Protein AF-A0A7V6CBN4-F1 (afdb_monomer)

Solvent-accessible surface area (backbone atoms only — not comparable to full-atom values): 9852 Å² total; per-residue (Å²): 137,80,82,50,70,65,59,58,53,60,49,51,62,55,74,46,97,46,30,65,61,52,49,54,49,50,53,44,31,74,78,37,56,85,80,38,61,70,81,52,44,64,52,51,66,70,54,70,82,70,86,69,94,71,79,56,67,60,61,54,49,50,24,52,75,72,62,51,39,82,76,70,52,79,76,69,72,68,74,74,80,40,71,67,54,51,51,46,53,32,50,56,49,47,55,53,47,43,74,76,49,39,77,65,68,53,94,79,58,95,82,66,82,72,88,64,75,77,60,64,83,79,38,55,61,72,61,72,44,54,80,81,51,70,84,55,90,74,86,69,87,50,76,82,75,67,66,84,78,80,77,134

Nearest PDB structures (foldseek):
  6kma-assembly2_D  TM=9.395E-01  e=1.453E-02  Vibrio vulnificus CMCP6
  6kma-assembly1_B  TM=9.426E-01  e=1.726E-02  Vibrio vulnificus CMCP6
  6kma-assembly1_A  TM=9.368E-01  e=1.829E-02  Vibrio vulnificus CMCP6
  6kma-assembly2_C  TM=9.384E-01  e=3.068E-02  Vibrio vulnificus CMCP6
  6km9-assembly1_A  TM=9.365E-01  e=3.249E-02  Vibrio vulnificus CMCP6

Secondary structure (DSSP, 8-state):
-PPPHHHHHHHHTTSSTTHHHHHHHHHHHHH-GGGS-HHHHHHHHHHTT----PPPHHHHHHHHHTTTHHHHS---------HHHHHHHHHHHHHHHHHHHGGGT----TT--S--PPPGGGSGGGGT--GGGTTS----TTTTS-------

Sequence (152 aa):
MSQSLKQRYAWSALFGSNAGYIEDMYASFMENPDSVPENWRAFFDQLGTEHTPAIPQRAMQQALVDGTARKALPRASAPVLTAANEKQAAVARLIQVYRLRGHQIADLDPLGLTERRMPAVLKPDYLGLTEADMDTRFYTGGLAGCDDQRLP

Mean predicted aligned error: 18.0 Å

pLDDT: mean 72.69, std 17.7, range [25.17, 94.25]

Structure (mmCIF, N/CA/C/O backbone):
data_AF-A0A7V6CBN4-F1
#
_entry.id   AF-A0A7V6CBN4-F1
#
loop_
_atom_site.group_PDB
_atom_site.id
_atom_site.type_symbol
_atom_site.label_atom_id
_atom_site.label_alt_id
_atom_site.label_comp_id
_atom_site.label_asym_id
_atom_site.label_entity_id
_atom_site.label_seq_id
_atom_site.pdbx_PDB_ins_code
_atom_site.Cartn_x
_atom_site.Cartn_y
_atom_site.Cartn_z
_atom_site.occupancy
_atom_site.B_iso_or_equiv
_atom_site.auth_seq_id
_atom_site.auth_comp_id
_atom_site.auth_asym_id
_atom_site.auth_atom_id
_atom_site.pdbx_PDB_model_num
ATOM 1 N N . MET A 1 1 ? -13.118 -15.391 29.311 1.00 34.31 1 MET A N 1
ATOM 2 C CA . MET A 1 1 ? -13.430 -14.328 30.293 1.00 34.31 1 MET A CA 1
ATOM 3 C C . MET A 1 1 ? -13.232 -12.973 29.616 1.00 34.31 1 MET A C 1
ATOM 5 O O . MET A 1 1 ? -12.103 -12.513 29.521 1.00 34.31 1 MET A O 1
ATOM 9 N N . SER A 1 2 ? -14.281 -12.380 29.031 1.00 41.28 2 SER A N 1
ATOM 10 C CA . SER A 1 2 ? -14.171 -11.077 28.356 1.00 41.28 2 SER A CA 1
ATOM 11 C C . SER A 1 2 ? -14.184 -9.955 29.393 1.00 41.28 2 SER A C 1
ATOM 13 O O . SER A 1 2 ? -15.179 -9.797 30.099 1.00 41.28 2 SER A O 1
ATOM 15 N N . GLN A 1 3 ? -13.116 -9.165 29.482 1.00 42.00 3 GLN A N 1
ATOM 16 C CA . GLN A 1 3 ? -13.163 -7.897 30.213 1.00 42.00 3 GLN A CA 1
ATOM 17 C C . GLN A 1 3 ? -14.302 -7.042 29.640 1.00 42.00 3 GLN A C 1
ATOM 19 O O . GLN A 1 3 ? -14.397 -6.856 28.423 1.00 42.00 3 GLN A O 1
ATOM 24 N N . SER A 1 4 ? -15.216 -6.607 30.507 1.00 58.88 4 SER A N 1
ATOM 25 C CA . SER A 1 4 ? -16.447 -5.929 30.097 1.00 58.88 4 SER A CA 1
ATOM 26 C C . SER A 1 4 ? -16.125 -4.612 29.383 1.00 58.88 4 SER A C 1
ATOM 28 O O . SER A 1 4 ? -15.171 -3.923 29.736 1.00 58.88 4 SER A O 1
ATOM 30 N N . LEU A 1 5 ? -16.936 -4.221 28.395 1.00 39.50 5 LEU A N 1
ATOM 31 C CA . LEU A 1 5 ? -16.802 -2.931 27.701 1.00 39.50 5 LEU A CA 1
ATOM 32 C C . LEU A 1 5 ? -16.683 -1.749 28.683 1.00 39.50 5 LEU A C 1
ATOM 34 O O . LEU A 1 5 ? -15.918 -0.827 28.427 1.00 39.50 5 LEU A O 1
ATOM 38 N N . LYS A 1 6 ? -17.337 -1.822 29.852 1.00 37.41 6 LYS A N 1
ATOM 39 C CA . LYS A 1 6 ? -17.189 -0.846 30.946 1.00 37.41 6 LYS A CA 1
ATOM 40 C C . LYS A 1 6 ? -15.754 -0.714 31.470 1.00 37.41 6 LYS A C 1
ATOM 42 O O . LYS A 1 6 ? -15.328 0.405 31.722 1.00 37.41 6 LYS A O 1
ATOM 47 N N . GLN A 1 7 ? -15.005 -1.810 31.601 1.00 42.06 7 GLN A N 1
ATOM 48 C CA . GLN A 1 7 ? -13.596 -1.771 32.021 1.00 42.06 7 GLN A CA 1
ATOM 49 C C . GLN A 1 7 ? -12.712 -1.116 30.954 1.00 42.06 7 GLN A C 1
ATOM 51 O O . GLN A 1 7 ? -11.851 -0.306 31.282 1.00 42.06 7 GLN A O 1
ATOM 56 N N . ARG A 1 8 ? -12.987 -1.378 29.669 1.00 40.03 8 ARG A N 1
ATOM 57 C CA . ARG A 1 8 ? -12.285 -0.718 28.555 1.00 40.03 8 ARG A CA 1
ATOM 58 C C . ARG A 1 8 ? -12.584 0.787 28.490 1.00 40.03 8 ARG A C 1
ATOM 60 O O . ARG A 1 8 ? -11.673 1.578 28.268 1.00 40.03 8 ARG A O 1
ATOM 67 N N . TYR A 1 9 ? -13.832 1.196 28.740 1.00 45.56 9 TYR A N 1
ATOM 68 C CA . TYR A 1 9 ? -14.219 2.613 28.806 1.00 45.56 9 TYR A CA 1
ATOM 69 C C . TYR A 1 9 ? -13.677 3.335 30.047 1.00 45.56 9 TYR A C 1
ATOM 71 O O . TYR A 1 9 ? -13.310 4.503 29.949 1.00 45.56 9 TYR A O 1
ATOM 79 N N . ALA A 1 10 ? -13.572 2.653 31.192 1.00 52.47 10 ALA A N 1
ATOM 80 C CA . ALA A 1 10 ? -12.974 3.220 32.401 1.00 52.47 10 ALA A CA 1
ATOM 81 C C . ALA A 1 10 ? -11.491 3.570 32.195 1.00 52.47 10 ALA A C 1
ATOM 83 O O . ALA A 1 10 ? -11.036 4.618 32.642 1.00 52.47 10 ALA A O 1
ATOM 84 N N . TRP A 1 11 ? -10.752 2.737 31.458 1.00 50.78 11 TRP A N 1
ATOM 85 C CA . TRP A 1 11 ? -9.352 3.008 31.120 1.00 50.78 11 TRP A CA 1
ATOM 86 C C . TRP A 1 11 ? -9.210 4.068 30.024 1.00 50.78 11 TRP A C 1
ATOM 88 O O . TRP A 1 11 ? -8.311 4.898 30.091 1.00 50.78 11 TRP A O 1
ATOM 98 N N . SER A 1 12 ? -10.144 4.143 29.070 1.00 49.03 12 SER A N 1
ATOM 99 C CA . SER A 1 12 ? -10.151 5.207 28.052 1.00 49.03 12 SER A CA 1
ATOM 100 C C . SER A 1 12 ? -10.157 6.623 28.645 1.00 49.03 12 SER A C 1
ATOM 102 O O . SER A 1 12 ? -9.615 7.532 28.019 1.00 49.03 12 SER A O 1
ATOM 104 N N . ALA A 1 13 ? -10.758 6.824 29.823 1.00 53.47 13 ALA A N 1
ATOM 105 C CA . ALA A 1 13 ? -10.782 8.121 30.502 1.00 53.47 13 ALA A CA 1
ATOM 106 C C . ALA A 1 13 ? -9.421 8.515 31.106 1.00 53.47 13 ALA A C 1
ATOM 108 O O . ALA A 1 13 ? -9.163 9.703 31.295 1.00 53.47 13 ALA A O 1
ATOM 109 N N . LEU A 1 14 ? -8.560 7.529 31.384 1.00 55.00 14 LEU A N 1
ATOM 110 C CA . LEU A 1 14 ? -7.252 7.718 32.009 1.00 55.00 14 LEU A CA 1
ATOM 111 C C . LEU A 1 14 ? -6.133 7.983 30.990 1.00 55.00 14 LEU A C 1
ATOM 113 O O . LEU A 1 14 ? -5.173 8.676 31.302 1.00 55.00 14 LEU A O 1
ATOM 117 N N . PHE A 1 15 ? -6.274 7.472 29.763 1.00 56.28 15 PHE A N 1
ATOM 118 C CA . PHE A 1 15 ? -5.192 7.444 28.764 1.00 56.28 15 PHE A CA 1
ATOM 119 C C . PHE A 1 15 ? -5.457 8.309 27.514 1.00 56.28 15 PHE A C 1
ATOM 121 O O . PHE A 1 15 ? -4.754 8.191 26.513 1.00 56.28 15 PHE A O 1
ATOM 128 N N . GLY A 1 16 ? -6.486 9.165 27.554 1.00 65.50 16 GLY A N 1
ATOM 129 C CA . GLY A 1 16 ? -6.856 10.094 26.476 1.00 65.50 16 GLY A CA 1
ATOM 130 C C . GLY A 1 16 ? -6.413 11.542 26.730 1.00 65.50 16 GLY A C 1
ATOM 131 O O . GLY A 1 16 ? -5.339 11.803 27.263 1.00 65.50 16 GLY A O 1
ATOM 132 N N . SER A 1 17 ? -7.272 12.511 26.397 1.00 65.00 17 SER A N 1
ATOM 133 C CA . SER A 1 17 ? -7.015 13.955 26.577 1.00 65.00 17 SER A CA 1
ATOM 134 C C . SER A 1 17 ? -6.698 14.381 28.017 1.00 65.00 17 SER A C 1
ATOM 136 O O . SER A 1 17 ? -6.127 15.447 28.221 1.00 65.00 17 SER A O 1
ATOM 138 N N . ASN A 1 18 ? -7.072 13.566 29.007 1.00 67.81 18 ASN A N 1
ATOM 139 C CA . ASN A 1 18 ? -6.922 13.868 30.432 1.00 67.81 18 ASN A CA 1
ATOM 140 C C . ASN A 1 18 ? -5.627 13.308 31.044 1.00 67.81 18 ASN A C 1
ATOM 142 O O . ASN A 1 18 ? -5.384 13.533 32.227 1.00 67.81 18 ASN A O 1
ATOM 146 N N . ALA A 1 19 ? -4.801 12.598 30.265 1.00 70.56 19 ALA A N 1
ATOM 147 C CA . ALA A 1 19 ? -3.605 11.922 30.769 1.00 70.56 19 ALA A CA 1
ATOM 148 C C . ALA A 1 19 ? -2.658 12.881 31.513 1.00 70.56 19 ALA A C 1
ATOM 150 O O . ALA A 1 19 ? -2.249 12.590 32.631 1.00 70.56 19 ALA A O 1
ATOM 151 N N . GLY A 1 20 ? -2.419 14.080 30.967 1.00 71.44 20 GLY A N 1
ATOM 152 C CA . GLY A 1 20 ? -1.551 15.074 31.612 1.00 71.44 20 GLY A CA 1
ATOM 153 C C . GLY A 1 20 ? -2.058 15.556 32.978 1.00 71.44 20 GLY A C 1
ATOM 154 O O . GLY A 1 20 ? -1.264 15.756 33.889 1.00 71.44 20 GLY A O 1
ATOM 155 N N . TYR A 1 21 ? -3.377 15.685 33.154 1.00 77.88 21 TYR A N 1
ATOM 156 C CA . TYR A 1 21 ? -3.965 16.074 34.442 1.00 77.88 21 TYR A CA 1
ATOM 157 C C . TYR A 1 21 ? -3.834 14.960 35.490 1.00 77.88 21 TYR A C 1
ATOM 159 O O . TYR A 1 21 ? -3.570 15.225 36.660 1.00 77.88 21 TYR A O 1
ATOM 167 N N . ILE A 1 22 ? -4.001 13.705 35.068 1.00 78.94 22 ILE A N 1
ATOM 168 C CA . ILE A 1 22 ? -3.879 12.542 35.955 1.00 78.94 22 ILE A CA 1
ATOM 169 C C . ILE A 1 22 ? -2.418 12.322 36.360 1.00 78.94 22 ILE A C 1
ATOM 171 O O . ILE A 1 22 ? -2.159 11.977 37.509 1.00 78.94 22 ILE A O 1
ATOM 175 N N . GLU A 1 23 ? -1.471 12.570 35.454 1.00 75.38 23 GLU A N 1
ATOM 176 C CA . GLU A 1 23 ? -0.036 12.546 35.752 1.00 75.38 23 GLU A CA 1
ATOM 177 C C . GLU A 1 23 ? 0.363 13.609 36.776 1.00 75.38 23 GLU A C 1
ATOM 179 O O . GLU A 1 23 ? 1.053 13.281 37.738 1.00 75.38 23 GLU A O 1
ATOM 184 N N . ASP A 1 24 ? -0.103 14.853 36.619 1.00 76.50 24 ASP A N 1
ATOM 185 C CA . ASP A 1 24 ? 0.152 15.920 37.596 1.00 76.50 24 ASP A CA 1
ATOM 186 C C . ASP A 1 24 ? -0.430 15.547 38.975 1.00 76.50 24 ASP A C 1
ATOM 188 O O . ASP A 1 24 ? 0.229 15.699 40.001 1.00 76.50 24 ASP A O 1
ATOM 192 N N . MET A 1 25 ? -1.643 14.988 39.003 1.00 83.06 25 MET A N 1
ATOM 193 C CA . MET A 1 25 ? -2.290 14.531 40.235 1.00 83.06 25 MET A CA 1
ATOM 194 C C . MET A 1 25 ? -1.539 13.360 40.888 1.00 83.06 25 MET A C 1
ATOM 196 O O . MET A 1 25 ? -1.424 13.312 42.110 1.00 83.06 25 MET A O 1
ATOM 200 N N . TYR A 1 26 ? -0.991 12.433 40.099 1.00 79.00 26 TYR A N 1
ATOM 201 C CA . TYR A 1 26 ? -0.149 11.350 40.609 1.00 79.00 26 TYR A CA 1
ATOM 202 C C . TYR A 1 26 ? 1.201 11.863 41.128 1.00 79.00 26 TYR A C 1
ATOM 204 O O . TYR A 1 26 ? 1.672 11.413 42.169 1.00 79.00 26 TYR A O 1
ATOM 212 N N . ALA A 1 27 ? 1.806 12.845 40.458 1.00 79.44 27 ALA A N 1
ATOM 213 C CA . ALA A 1 27 ? 3.027 13.487 40.936 1.00 79.44 27 ALA A CA 1
ATOM 214 C C . ALA A 1 27 ? 2.799 14.173 42.293 1.00 79.44 27 ALA A C 1
ATOM 216 O O . ALA A 1 27 ? 3.571 13.958 43.225 1.00 79.44 27 ALA A O 1
ATOM 217 N N . SER A 1 28 ? 1.692 14.909 42.446 1.00 81.25 28 SER A N 1
ATOM 218 C CA . SER A 1 28 ? 1.306 15.497 43.735 1.00 81.25 28 SER A CA 1
ATOM 219 C C . SER A 1 28 ? 1.028 14.438 44.805 1.00 81.25 28 SER A C 1
ATOM 221 O O . SER A 1 28 ? 1.421 14.627 45.952 1.00 81.25 28 SER A O 1
ATOM 223 N N . PHE A 1 29 ? 0.423 13.300 44.444 1.00 82.19 29 PHE A N 1
ATOM 224 C CA . PHE A 1 29 ? 0.222 12.170 45.359 1.00 82.19 29 PHE A CA 1
ATOM 225 C C . PHE A 1 29 ? 1.546 11.597 45.892 1.00 82.19 29 PHE A C 1
ATOM 227 O O . PHE A 1 29 ? 1.642 11.290 47.079 1.00 82.19 29 PHE A O 1
ATOM 234 N N . MET A 1 30 ? 2.573 11.489 45.042 1.00 79.25 30 MET A N 1
ATOM 235 C CA . MET A 1 30 ? 3.902 11.000 45.436 1.00 79.25 30 MET A CA 1
ATOM 236 C C . MET A 1 30 ? 4.646 11.975 46.361 1.00 79.25 30 MET A C 1
ATOM 238 O O . MET A 1 30 ? 5.430 11.540 47.202 1.00 79.25 30 MET A O 1
ATOM 242 N N . GLU A 1 31 ? 4.409 13.283 46.226 1.00 81.25 31 GLU A N 1
ATOM 243 C CA . GLU A 1 31 ? 4.972 14.305 47.120 1.00 81.25 31 GLU A CA 1
ATOM 244 C C . GLU A 1 31 ? 4.211 14.398 48.448 1.00 81.25 31 GLU A C 1
ATOM 246 O O . GLU A 1 31 ? 4.813 14.505 49.518 1.00 81.25 31 GLU A O 1
ATOM 251 N N . ASN A 1 32 ? 2.880 14.366 48.384 1.00 84.81 32 ASN A N 1
ATOM 252 C CA . ASN A 1 32 ? 2.001 14.378 49.540 1.00 84.81 32 ASN A CA 1
ATOM 253 C C . ASN A 1 32 ? 0.700 13.617 49.227 1.00 84.81 32 ASN A C 1
ATOM 255 O O . ASN A 1 32 ? -0.149 14.145 48.498 1.00 84.81 32 ASN A O 1
ATOM 259 N N . PRO A 1 33 ? 0.476 12.440 49.835 1.00 81.44 33 PRO A N 1
ATOM 260 C CA . PRO A 1 33 ? -0.735 11.658 49.613 1.00 81.44 33 PRO A CA 1
ATOM 261 C C . PRO A 1 33 ? -2.020 12.440 49.906 1.00 81.44 33 PRO A C 1
ATOM 263 O O . PRO A 1 33 ? -2.987 12.324 49.156 1.00 81.44 33 PRO A O 1
ATOM 266 N N . ASP A 1 34 ? -2.024 13.304 50.925 1.00 86.56 34 ASP A N 1
ATOM 267 C CA . ASP A 1 34 ? -3.202 14.078 51.343 1.00 86.56 34 ASP A CA 1
ATOM 268 C C . ASP A 1 34 ? -3.566 15.217 50.380 1.00 86.56 34 ASP A C 1
ATOM 270 O O . ASP A 1 34 ? -4.656 15.785 50.475 1.00 86.56 34 ASP A O 1
ATOM 274 N N . SER A 1 35 ? -2.685 15.547 49.429 1.00 84.69 35 SER A N 1
ATOM 275 C CA . SER A 1 35 ? -2.943 16.574 48.409 1.00 84.69 35 SER A CA 1
ATOM 276 C C . SER A 1 35 ? -3.985 16.147 47.371 1.00 84.69 35 SER A C 1
ATOM 278 O O . SER A 1 35 ? -4.500 16.979 46.622 1.00 84.69 35 SER A O 1
ATOM 280 N N . VAL A 1 36 ? -4.324 14.856 47.341 1.00 86.81 36 VAL A N 1
ATOM 281 C CA . VAL A 1 36 ? -5.222 14.252 46.361 1.00 86.81 36 VAL A CA 1
ATOM 282 C C . VAL A 1 36 ? -6.499 13.741 47.042 1.00 86.81 36 VAL A C 1
ATOM 284 O O . VAL A 1 36 ? -6.433 13.207 48.154 1.00 86.81 36 VAL A O 1
ATOM 287 N N . PRO A 1 37 ? -7.679 13.859 46.396 1.00 87.50 37 PRO A N 1
ATOM 288 C CA . PRO A 1 37 ? -8.936 13.328 46.922 1.00 87.50 37 PRO A CA 1
ATOM 289 C C . PRO A 1 37 ? -8.879 11.831 47.261 1.00 87.50 37 PRO A C 1
ATOM 291 O O . PRO A 1 37 ? -8.226 11.041 46.582 1.00 87.50 37 PRO A O 1
ATOM 294 N N . GLU A 1 38 ? -9.620 11.417 48.290 1.00 83.19 38 GLU A N 1
ATOM 295 C CA . GLU A 1 38 ? -9.592 10.050 48.837 1.00 83.19 38 GLU A CA 1
ATOM 296 C C . GLU A 1 38 ? -9.880 8.956 47.800 1.00 83.19 38 GLU A C 1
ATOM 298 O O . GLU A 1 38 ? -9.207 7.926 47.769 1.00 83.19 38 GLU A O 1
ATOM 303 N N . ASN A 1 39 ? -10.825 9.208 46.893 1.00 80.75 39 ASN A N 1
ATOM 304 C CA . ASN A 1 39 ? -11.178 8.287 45.814 1.00 80.75 39 ASN A CA 1
ATOM 305 C C . ASN A 1 39 ? -10.026 8.051 44.819 1.00 80.75 39 ASN A C 1
ATOM 307 O O . ASN A 1 39 ? -9.987 7.007 44.172 1.00 80.75 39 ASN A O 1
ATOM 311 N N . TRP A 1 40 ? -9.101 9.004 44.698 1.00 83.69 40 TRP A N 1
ATOM 312 C CA . TRP A 1 40 ? -7.916 8.905 43.848 1.00 83.69 40 TRP A CA 1
ATOM 313 C C . TRP A 1 40 ? -6.717 8.311 44.587 1.00 83.69 40 TRP A C 1
ATOM 315 O O . TRP A 1 40 ? -5.971 7.546 43.982 1.00 83.69 40 TRP A O 1
ATOM 325 N N . ARG A 1 41 ? -6.572 8.557 45.897 1.00 83.94 41 ARG A N 1
ATOM 326 C CA . ARG A 1 41 ? -5.544 7.889 46.719 1.00 83.94 41 ARG A CA 1
ATOM 327 C C . ARG A 1 41 ? -5.683 6.370 46.670 1.00 83.94 41 ARG A C 1
ATOM 329 O O . ARG A 1 41 ? -4.743 5.680 46.298 1.00 83.94 41 ARG A O 1
ATOM 336 N N . ALA A 1 42 ? -6.897 5.864 46.906 1.00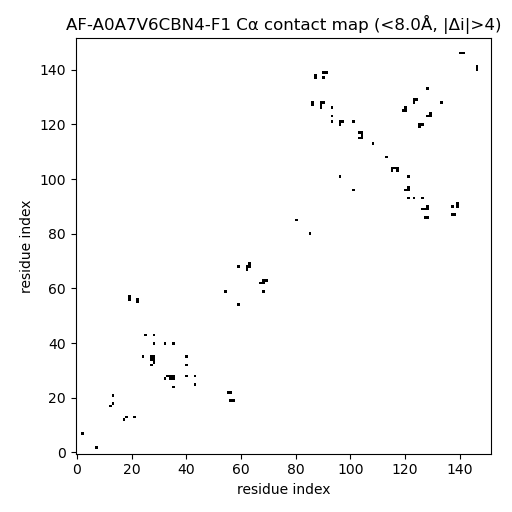 81.62 42 ALA A N 1
ATOM 337 C CA . ALA A 1 42 ? -7.184 4.429 46.851 1.00 81.62 42 ALA A CA 1
ATOM 338 C C . ALA A 1 42 ? -6.922 3.807 45.465 1.00 81.62 42 ALA A C 1
ATOM 340 O O . ALA A 1 42 ? -6.646 2.612 45.360 1.00 81.62 42 ALA A O 1
ATOM 341 N N . PHE A 1 43 ? -7.032 4.608 44.400 1.00 78.19 43 PHE A N 1
ATOM 342 C CA . PHE A 1 43 ? -6.711 4.197 43.035 1.00 78.19 43 PHE A CA 1
ATOM 343 C C . PHE A 1 43 ? -5.192 4.145 42.800 1.00 78.19 43 PHE A C 1
ATOM 345 O O . PHE A 1 43 ? -4.696 3.179 42.223 1.00 78.19 43 PHE A O 1
ATOM 352 N N . PHE A 1 44 ? -4.442 5.140 43.279 1.00 79.56 44 PHE A N 1
ATOM 353 C CA . PHE A 1 44 ? -2.985 5.192 43.138 1.00 79.56 44 PHE A CA 1
ATOM 354 C C . PHE A 1 44 ? -2.247 4.183 44.024 1.00 79.56 44 PHE A C 1
ATOM 356 O O . PHE A 1 44 ? -1.261 3.602 43.570 1.00 79.56 44 PHE A O 1
ATOM 363 N N . ASP A 1 45 ? -2.764 3.884 45.217 1.00 78.00 45 ASP A N 1
ATOM 364 C CA . ASP A 1 45 ? -2.243 2.821 46.088 1.00 78.00 45 ASP A CA 1
ATOM 365 C C . ASP A 1 45 ? -2.284 1.445 45.404 1.00 78.00 45 ASP A C 1
ATOM 367 O O . ASP A 1 45 ? -1.370 0.635 45.557 1.00 78.00 45 ASP A O 1
ATOM 371 N N . GLN A 1 46 ? -3.314 1.185 44.588 1.00 72.62 46 GLN A N 1
ATOM 372 C CA . GLN A 1 46 ? -3.422 -0.052 43.805 1.00 72.62 46 GLN A CA 1
ATOM 373 C C . GLN A 1 46 ? -2.409 -0.110 42.650 1.00 72.62 46 GLN A C 1
ATOM 375 O O . GLN A 1 46 ? -2.011 -1.204 42.252 1.00 72.62 46 GLN A O 1
ATOM 380 N N . LEU A 1 47 ? -1.970 1.042 42.126 1.00 65.50 47 LEU A N 1
ATOM 381 C CA . LEU A 1 47 ? -1.024 1.139 41.007 1.00 65.50 47 LEU A CA 1
ATOM 382 C C . LEU A 1 47 ? 0.445 0.943 41.420 1.00 65.50 47 LEU A C 1
ATOM 384 O O . LEU A 1 47 ? 1.267 0.568 40.587 1.00 65.50 47 LEU A O 1
ATOM 388 N N . GLY A 1 48 ? 0.793 1.184 42.689 1.00 58.75 48 GLY A N 1
ATOM 389 C CA . GLY A 1 48 ? 2.179 1.222 43.180 1.00 58.75 48 GLY A CA 1
ATOM 390 C C . GLY A 1 48 ? 2.981 -0.085 43.071 1.00 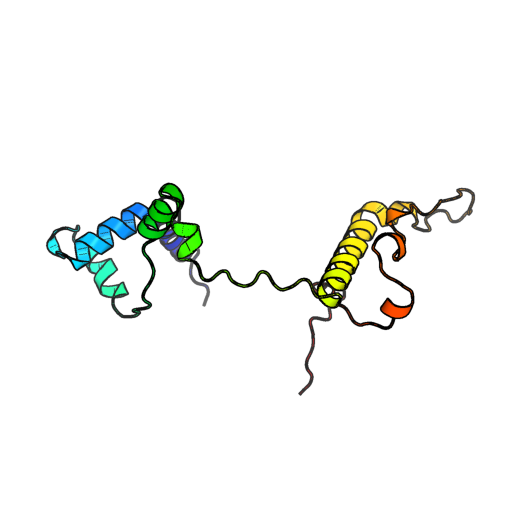58.75 48 GLY A C 1
ATOM 391 O O . GLY A 1 48 ? 4.177 -0.084 43.355 1.00 58.75 48 GLY A O 1
ATOM 392 N N . THR A 1 49 ? 2.364 -1.191 42.641 1.00 52.25 49 THR A N 1
ATOM 393 C CA . THR A 1 49 ? 2.998 -2.517 42.552 1.00 52.25 49 THR A CA 1
ATOM 394 C C . THR A 1 49 ? 3.743 -2.792 41.238 1.00 52.25 49 THR A C 1
ATOM 396 O O . THR A 1 49 ? 4.598 -3.675 41.222 1.00 52.25 49 THR A O 1
ATOM 399 N N . GLU A 1 50 ? 3.531 -2.014 40.169 1.00 49.84 50 GLU A N 1
ATOM 400 C CA . GLU A 1 50 ? 4.240 -2.177 38.886 1.00 49.84 50 GLU A CA 1
ATOM 401 C C . GLU A 1 50 ? 5.069 -0.931 38.533 1.00 49.84 50 GLU A C 1
ATOM 403 O O . GLU A 1 50 ? 4.689 -0.095 37.716 1.00 49.84 50 GLU A O 1
ATOM 408 N N . HIS A 1 51 ? 6.240 -0.787 39.157 1.00 48.34 51 HIS A N 1
ATOM 409 C CA . HIS A 1 51 ? 7.164 0.309 38.851 1.00 48.34 51 HIS A CA 1
ATOM 410 C C . HIS A 1 51 ? 7.961 0.026 37.570 1.00 48.34 51 HIS A C 1
ATOM 412 O O . HIS A 1 51 ? 9.069 -0.509 37.607 1.00 48.34 51 HIS A O 1
ATOM 418 N N . THR A 1 52 ? 7.424 0.440 36.423 1.00 45.81 52 THR A N 1
ATOM 419 C CA . THR A 1 52 ? 8.266 0.782 35.268 1.00 45.81 52 THR A CA 1
ATOM 420 C C . THR A 1 52 ? 8.542 2.284 35.335 1.00 45.81 52 THR A C 1
ATOM 422 O O . THR A 1 52 ? 7.582 3.049 35.432 1.00 45.81 52 THR A O 1
ATOM 425 N N . PRO A 1 53 ? 9.805 2.749 35.298 1.00 47.41 53 PRO A N 1
ATOM 426 C CA . PRO A 1 53 ? 10.101 4.177 35.265 1.00 47.41 53 PRO A CA 1
ATOM 427 C C . PRO A 1 53 ? 9.587 4.769 33.945 1.00 47.41 53 PRO A C 1
ATOM 429 O O . PRO A 1 53 ? 10.249 4.693 32.911 1.00 47.41 53 PRO A O 1
ATOM 432 N N . ALA A 1 54 ? 8.373 5.313 33.965 1.00 53.59 54 ALA A N 1
ATOM 433 C CA . ALA A 1 54 ? 7.792 6.031 32.844 1.00 53.59 54 ALA A CA 1
ATOM 434 C C . ALA A 1 54 ? 8.290 7.481 32.863 1.00 53.59 54 ALA A C 1
ATOM 436 O O . ALA A 1 54 ? 8.293 8.142 33.900 1.00 53.59 54 ALA A O 1
ATOM 437 N N . ILE A 1 55 ? 8.723 7.980 31.705 1.00 56.09 55 ILE A N 1
ATOM 438 C CA . ILE A 1 55 ? 9.009 9.405 31.530 1.00 56.09 55 ILE A CA 1
ATOM 439 C C . ILE A 1 55 ? 7.657 10.136 31.570 1.00 56.09 55 ILE A C 1
ATOM 441 O O . ILE A 1 55 ? 6.782 9.767 30.785 1.00 56.09 55 ILE A O 1
ATOM 445 N N . PRO A 1 56 ? 7.467 11.160 32.425 1.00 63.06 56 PRO A N 1
ATOM 446 C CA . PRO A 1 56 ? 6.226 11.930 32.456 1.00 63.06 56 PRO A CA 1
ATOM 447 C C . PRO A 1 56 ? 5.923 12.512 31.069 1.00 63.06 56 PRO A C 1
ATOM 449 O O . PRO A 1 56 ? 6.796 13.135 30.450 1.00 63.06 56 PRO A O 1
ATOM 452 N N . GLN A 1 57 ? 4.693 12.366 30.578 1.00 64.31 57 GLN A N 1
ATOM 453 C CA . GLN A 1 57 ? 4.263 12.878 29.274 1.00 64.31 57 GLN A CA 1
ATOM 454 C C . GLN A 1 57 ? 4.477 14.391 29.200 1.00 64.31 57 GLN A C 1
ATOM 456 O O . GLN A 1 57 ? 4.874 14.915 28.160 1.00 64.31 57 GLN A O 1
ATOM 461 N N . ARG A 1 58 ? 4.292 15.104 30.317 1.00 66.25 58 ARG A N 1
ATOM 462 C CA . ARG A 1 58 ? 4.593 16.538 30.426 1.00 66.25 58 ARG A CA 1
ATOM 463 C C . ARG A 1 58 ? 6.065 16.856 30.177 1.00 66.25 58 ARG A C 1
ATOM 465 O O . ARG A 1 58 ? 6.350 17.820 29.475 1.00 66.25 58 ARG A O 1
ATOM 472 N N . ALA A 1 59 ? 6.990 16.045 30.687 1.00 67.62 59 ALA A N 1
ATOM 473 C CA . ALA A 1 59 ? 8.416 16.228 30.430 1.00 67.62 59 ALA A CA 1
ATOM 474 C C . ALA A 1 59 ? 8.736 16.016 28.940 1.00 67.62 59 ALA A C 1
ATOM 476 O O . ALA A 1 59 ? 9.519 16.768 28.362 1.00 67.62 59 ALA A O 1
ATOM 477 N N . MET A 1 60 ? 8.070 15.058 28.283 1.00 64.44 60 MET A N 1
ATOM 478 C CA . MET A 1 60 ? 8.165 14.875 26.827 1.00 64.44 60 MET A CA 1
ATOM 479 C C . MET A 1 60 ? 7.563 16.051 26.047 1.00 64.44 60 MET A C 1
ATOM 481 O O . MET A 1 60 ? 8.151 16.491 25.059 1.00 64.44 60 MET A O 1
ATOM 485 N N . GLN A 1 61 ? 6.415 16.580 26.482 1.00 67.44 61 GLN A N 1
ATOM 486 C CA . GLN A 1 61 ? 5.768 17.739 25.864 1.00 67.44 61 GLN A CA 1
ATOM 487 C C . GLN A 1 61 ? 6.625 18.996 26.012 1.00 67.44 61 GLN A C 1
ATOM 489 O O . GLN A 1 61 ? 6.898 19.647 25.011 1.00 67.44 61 GLN A O 1
ATOM 494 N N . GLN A 1 62 ? 7.105 19.302 27.219 1.00 69.81 62 GLN A N 1
ATOM 495 C CA . GLN A 1 62 ? 8.005 20.429 27.483 1.00 69.81 62 GLN A CA 1
ATOM 496 C C . GLN A 1 62 ? 9.289 20.305 26.670 1.00 69.81 62 GLN A C 1
ATOM 498 O O . GLN A 1 62 ? 9.651 21.242 25.969 1.00 69.81 62 GLN A O 1
ATOM 503 N N . ALA A 1 63 ? 9.904 19.121 26.630 1.00 69.38 63 ALA A N 1
ATOM 504 C CA . ALA A 1 63 ? 11.068 18.894 25.784 1.00 69.38 63 ALA A CA 1
ATOM 505 C C . ALA A 1 63 ? 10.765 19.134 24.291 1.00 69.38 63 ALA A C 1
ATOM 507 O O . ALA A 1 63 ? 11.634 19.593 23.547 1.00 69.38 63 ALA A O 1
ATOM 508 N N . LEU A 1 64 ? 9.548 18.832 23.824 1.00 69.62 64 LEU A N 1
ATOM 509 C CA . LEU A 1 64 ? 9.133 19.102 22.446 1.00 69.62 64 LEU A CA 1
ATOM 510 C C . LEU A 1 64 ? 8.969 20.605 22.187 1.00 69.62 64 LEU A C 1
ATOM 512 O O . LEU A 1 64 ? 9.410 21.072 21.136 1.00 69.62 64 LEU A O 1
ATOM 516 N N . VAL A 1 65 ? 8.391 21.354 23.133 1.00 74.38 65 VAL A N 1
ATOM 517 C CA . VAL A 1 65 ? 8.237 22.818 23.040 1.00 74.38 65 VAL A CA 1
ATOM 518 C C . VAL A 1 65 ? 9.594 23.525 23.109 1.00 74.38 65 VAL A C 1
ATOM 520 O O . VAL A 1 65 ? 9.874 24.399 22.293 1.00 74.38 65 VAL A O 1
ATOM 523 N N . ASP A 1 66 ? 10.474 23.081 24.005 1.00 76.75 66 ASP A N 1
ATOM 524 C CA . ASP A 1 66 ? 11.816 23.637 24.218 1.00 76.75 66 ASP A CA 1
ATOM 525 C C . ASP A 1 66 ? 12.816 23.206 23.128 1.00 76.75 66 ASP A C 1
ATOM 527 O O . ASP A 1 66 ? 13.987 23.590 23.139 1.00 76.75 66 ASP A O 1
ATOM 531 N N . GLY A 1 67 ? 12.388 22.357 22.187 1.00 66.88 67 GLY A N 1
ATOM 532 C CA . GLY A 1 67 ? 13.226 21.819 21.114 1.00 66.88 67 GLY A CA 1
ATOM 533 C C . GLY A 1 67 ? 14.311 20.837 21.582 1.00 66.88 67 GLY A C 1
ATOM 534 O O . GLY A 1 67 ? 15.101 20.358 20.762 1.00 66.88 67 GLY A O 1
ATOM 535 N N . THR A 1 68 ? 14.347 20.491 22.870 1.00 64.50 68 THR A N 1
ATOM 536 C CA . THR A 1 68 ? 15.314 19.568 23.486 1.00 64.50 68 THR A CA 1
ATOM 537 C C . THR A 1 68 ? 14.929 18.094 23.314 1.00 64.50 68 THR A C 1
ATOM 539 O O . THR A 1 68 ? 15.796 17.224 23.408 1.00 64.50 68 THR A O 1
ATOM 542 N N . ALA A 1 69 ? 13.677 17.789 22.946 1.00 58.94 69 ALA A N 1
ATOM 543 C CA . ALA A 1 69 ? 13.172 16.429 22.709 1.00 58.94 69 ALA A CA 1
ATOM 544 C C . ALA A 1 69 ? 13.947 15.682 21.617 1.00 58.94 69 ALA A C 1
ATOM 546 O O . ALA A 1 69 ? 14.061 14.458 21.658 1.00 58.94 69 ALA A O 1
ATOM 547 N N . ARG A 1 70 ? 14.551 16.411 20.670 1.00 55.69 70 ARG A N 1
ATOM 548 C CA . ARG A 1 70 ? 15.420 15.825 19.637 1.00 55.69 70 ARG A CA 1
ATOM 549 C C . ARG A 1 70 ? 16.692 15.188 20.205 1.00 55.69 70 ARG A C 1
ATOM 551 O O . ARG A 1 70 ? 17.324 14.404 19.506 1.00 55.69 70 ARG A O 1
ATOM 558 N N . LYS A 1 71 ? 17.076 15.532 21.438 1.00 55.47 71 LYS A N 1
ATOM 559 C CA . LYS A 1 71 ? 18.309 15.076 22.090 1.00 55.47 71 LYS A CA 1
ATOM 560 C C . LYS A 1 71 ? 18.085 13.918 23.074 1.00 55.47 71 LYS A C 1
ATOM 562 O O . LYS A 1 71 ? 19.054 13.250 23.414 1.00 55.47 71 LYS A O 1
ATOM 567 N N . ALA A 1 72 ? 16.844 13.682 23.515 1.00 50.38 72 ALA A N 1
ATOM 568 C CA . ALA A 1 72 ? 16.525 12.755 24.609 1.00 50.38 72 ALA A CA 1
ATOM 569 C C . ALA A 1 72 ? 15.810 11.462 24.183 1.00 50.38 72 ALA A C 1
ATOM 571 O O . ALA A 1 72 ? 15.792 10.498 24.943 1.00 50.38 72 ALA A O 1
ATOM 572 N N . LEU A 1 73 ? 15.246 11.398 22.977 1.00 50.31 73 LEU A N 1
ATOM 573 C CA . LEU A 1 73 ? 14.802 10.116 22.437 1.00 50.31 73 LEU A CA 1
ATOM 574 C C . LEU A 1 73 ? 16.042 9.378 21.919 1.00 50.31 73 LEU A C 1
ATOM 576 O O . LEU A 1 73 ? 16.774 9.968 21.114 1.00 50.31 73 LEU A O 1
ATOM 580 N N . PRO A 1 74 ? 16.296 8.106 22.301 1.00 44.50 74 PRO A N 1
ATOM 581 C CA . PRO A 1 74 ? 17.135 7.272 21.464 1.00 44.50 74 PRO A CA 1
ATOM 582 C C . PRO A 1 74 ? 16.496 7.376 20.088 1.00 44.50 74 PRO A C 1
ATOM 584 O O . PRO A 1 74 ? 15.320 7.049 19.916 1.00 44.50 74 PRO A O 1
ATOM 587 N N . ARG A 1 75 ? 17.228 7.943 19.128 1.00 46.78 75 ARG A N 1
ATOM 588 C CA . ARG A 1 75 ? 16.856 7.847 17.728 1.00 46.78 75 ARG A CA 1
ATOM 589 C C . ARG A 1 75 ? 16.854 6.351 17.481 1.00 46.78 75 ARG A C 1
ATOM 591 O O . ARG A 1 75 ? 17.909 5.789 17.208 1.00 46.78 75 ARG A O 1
ATOM 598 N N . ALA A 1 76 ? 15.695 5.711 17.668 1.00 47.88 76 ALA A N 1
ATOM 599 C CA . ALA A 1 76 ? 15.425 4.408 17.114 1.00 47.88 76 ALA A CA 1
ATOM 600 C C . ALA A 1 76 ? 15.873 4.594 15.680 1.00 47.88 76 ALA A C 1
ATOM 602 O O . ALA A 1 76 ? 15.379 5.490 14.984 1.00 47.88 76 ALA A O 1
ATOM 603 N N . SER A 1 77 ? 16.960 3.921 15.326 1.00 44.88 77 SER A N 1
ATOM 604 C CA . SER A 1 77 ? 17.444 3.896 13.970 1.00 44.88 77 SER A CA 1
ATOM 605 C C . SER A 1 77 ? 16.213 3.526 13.168 1.00 44.88 77 SER A C 1
ATOM 607 O O . SER A 1 77 ? 15.738 2.396 13.262 1.00 44.88 77 SER A O 1
ATOM 609 N N . ALA A 1 78 ? 15.628 4.509 12.469 1.00 51.44 78 ALA A N 1
ATOM 610 C CA . ALA A 1 78 ? 14.636 4.222 11.454 1.00 51.44 78 ALA A CA 1
ATOM 611 C C . ALA A 1 78 ? 15.261 3.076 10.665 1.00 51.44 78 ALA A C 1
ATOM 613 O O . ALA A 1 78 ? 16.449 3.214 10.328 1.00 51.44 78 ALA A O 1
ATOM 614 N N . PRO A 1 79 ? 14.571 1.926 10.539 1.00 53.69 79 PRO A N 1
ATOM 615 C CA . PRO A 1 79 ? 15.191 0.727 10.011 1.00 53.69 79 PRO A CA 1
ATOM 616 C C . PRO A 1 79 ? 15.893 1.152 8.737 1.00 53.69 79 PRO A C 1
ATOM 618 O O . PRO A 1 79 ? 15.266 1.767 7.871 1.00 53.69 79 PRO A O 1
ATOM 621 N N . VAL A 1 80 ? 17.215 0.958 8.701 1.00 54.66 80 VAL A N 1
ATOM 622 C CA . VAL A 1 80 ? 18.007 1.271 7.516 1.00 54.66 80 VAL A CA 1
ATOM 623 C C . VAL A 1 80 ? 17.244 0.621 6.370 1.00 54.66 80 VAL A C 1
ATOM 625 O O . VAL A 1 80 ? 16.945 -0.575 6.450 1.00 54.66 80 VAL A O 1
ATOM 628 N N . LEU A 1 81 ? 16.805 1.415 5.386 1.00 53.41 81 LEU A N 1
ATOM 629 C CA . LEU A 1 81 ? 16.201 0.852 4.188 1.00 53.41 81 LEU A CA 1
ATOM 630 C C . LEU A 1 81 ? 17.295 0.013 3.542 1.00 53.41 81 LEU A C 1
ATOM 632 O O . LEU A 1 81 ? 18.207 0.516 2.896 1.00 53.41 81 LEU A O 1
ATOM 636 N N . THR A 1 82 ? 17.266 -1.278 3.836 1.00 71.25 82 THR A N 1
ATOM 637 C CA . THR A 1 82 ? 18.018 -2.265 3.094 1.00 71.25 82 THR A CA 1
ATOM 638 C C . 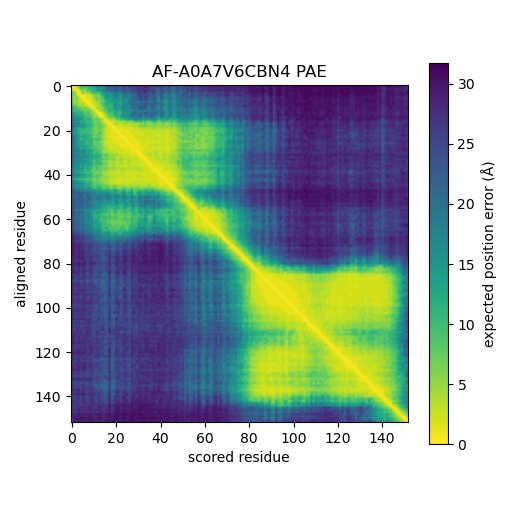THR A 1 82 ? 17.302 -2.448 1.765 1.00 71.25 82 THR A C 1
ATOM 640 O O . THR A 1 82 ? 16.085 -2.261 1.676 1.00 71.25 82 THR A O 1
ATOM 643 N N . ALA A 1 83 ? 18.034 -2.868 0.737 1.00 69.69 83 ALA A N 1
ATOM 644 C CA . ALA A 1 83 ? 17.423 -3.217 -0.542 1.00 69.69 83 ALA A CA 1
ATOM 645 C C . ALA A 1 83 ? 16.253 -4.210 -0.354 1.00 69.69 83 ALA A C 1
ATOM 647 O O . ALA A 1 83 ? 15.213 -4.069 -0.986 1.00 69.69 83 ALA A O 1
ATOM 648 N N . ALA A 1 84 ? 16.361 -5.147 0.598 1.00 74.44 84 ALA A N 1
ATOM 649 C CA . ALA A 1 84 ? 15.278 -6.067 0.951 1.00 74.44 84 ALA A CA 1
ATOM 650 C C . ALA A 1 84 ? 14.007 -5.350 1.458 1.00 74.44 84 ALA A C 1
ATOM 652 O O . ALA A 1 84 ? 12.900 -5.694 1.043 1.00 74.44 84 ALA A O 1
ATOM 653 N N . ASN A 1 85 ? 14.147 -4.315 2.295 1.00 83.81 85 ASN A N 1
ATOM 654 C CA . ASN A 1 85 ? 13.016 -3.523 2.791 1.00 83.81 85 ASN A CA 1
ATOM 655 C C . ASN A 1 85 ? 12.356 -2.696 1.672 1.00 83.81 85 ASN A C 1
ATOM 657 O O . ASN A 1 85 ? 11.134 -2.546 1.650 1.00 83.81 85 ASN A O 1
ATOM 661 N N . GLU A 1 86 ? 13.143 -2.184 0.723 1.00 88.00 86 GLU A N 1
ATOM 662 C CA . GLU A 1 86 ? 12.632 -1.456 -0.446 1.00 88.00 86 GLU A CA 1
ATOM 663 C C . GLU A 1 86 ? 11.809 -2.360 -1.365 1.00 88.00 86 GLU A C 1
ATOM 665 O O . GLU A 1 86 ? 10.693 -2.002 -1.749 1.00 88.00 86 GLU A O 1
ATOM 670 N N . LYS A 1 87 ? 12.315 -3.562 -1.660 1.00 89.00 87 LYS A N 1
ATOM 671 C CA . LYS A 1 87 ? 11.613 -4.567 -2.470 1.00 89.00 87 LYS A CA 1
ATOM 672 C C . LYS A 1 87 ? 10.333 -5.044 -1.785 1.00 89.00 87 LYS A C 1
ATOM 674 O O . LYS A 1 87 ? 9.282 -5.101 -2.417 1.00 89.00 87 LYS A O 1
ATOM 679 N N . GLN A 1 88 ? 10.374 -5.269 -0.473 1.00 90.62 88 GLN A N 1
ATOM 680 C CA . GLN A 1 88 ? 9.194 -5.602 0.327 1.00 90.62 88 GLN A CA 1
ATOM 681 C C . GLN A 1 88 ? 8.115 -4.503 0.254 1.00 90.62 88 GLN A C 1
ATOM 683 O O . GLN A 1 88 ? 6.926 -4.794 0.086 1.00 90.62 88 GLN A O 1
ATOM 688 N N . ALA A 1 89 ? 8.511 -3.229 0.320 1.00 90.62 89 ALA A N 1
ATOM 689 C CA . ALA A 1 89 ? 7.593 -2.108 0.134 1.00 90.62 89 ALA A CA 1
ATOM 690 C C . ALA A 1 89 ? 7.057 -2.024 -1.308 1.00 90.62 89 ALA A C 1
ATOM 692 O O . ALA A 1 89 ? 5.885 -1.693 -1.508 1.00 90.62 89 ALA A O 1
ATOM 693 N N . ALA A 1 90 ? 7.882 -2.338 -2.311 1.00 91.75 90 ALA A N 1
ATOM 694 C CA . ALA A 1 90 ? 7.475 -2.396 -3.713 1.00 91.75 90 ALA A CA 1
ATOM 695 C C . ALA A 1 90 ? 6.408 -3.477 -3.953 1.00 91.75 90 ALA A C 1
ATOM 697 O O . ALA A 1 90 ? 5.388 -3.186 -4.576 1.00 91.75 90 ALA A O 1
ATOM 698 N N . VAL A 1 91 ? 6.570 -4.676 -3.382 1.00 92.62 91 VAL A N 1
ATOM 699 C CA . VAL A 1 91 ? 5.572 -5.760 -3.462 1.00 92.62 91 VAL A CA 1
ATOM 700 C C . VAL A 1 91 ? 4.249 -5.352 -2.813 1.00 92.62 91 VAL A C 1
ATOM 702 O O . VAL A 1 91 ? 3.190 -5.522 -3.416 1.00 92.62 91 VAL A O 1
ATOM 705 N N . ALA A 1 92 ? 4.282 -4.740 -1.625 1.00 91.56 92 ALA A N 1
ATOM 706 C CA . ALA A 1 92 ? 3.065 -4.257 -0.967 1.00 91.56 92 ALA A CA 1
ATOM 707 C C . ALA A 1 92 ? 2.315 -3.215 -1.823 1.00 91.56 92 ALA A C 1
ATOM 709 O O . ALA A 1 92 ? 1.086 -3.256 -1.936 1.00 91.56 92 ALA A O 1
ATOM 710 N N . ARG A 1 93 ? 3.048 -2.304 -2.480 1.00 92.69 93 ARG A N 1
ATOM 711 C CA . ARG A 1 93 ? 2.463 -1.339 -3.425 1.00 92.69 93 ARG A CA 1
ATOM 712 C C . ARG A 1 93 ? 1.891 -2.026 -4.659 1.00 92.69 93 ARG A C 1
ATOM 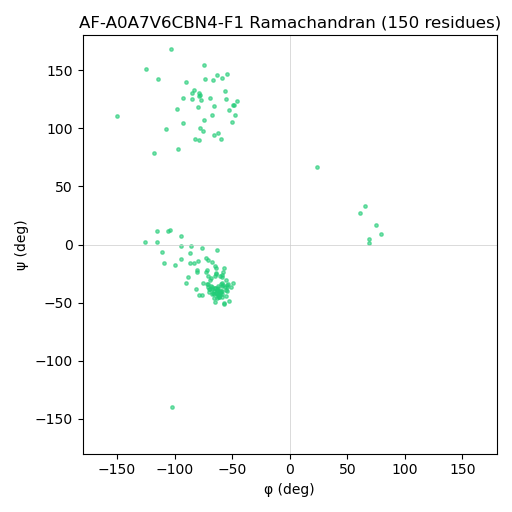714 O O . ARG A 1 93 ? 0.795 -1.658 -5.072 1.00 92.69 93 ARG A O 1
ATOM 721 N N . LEU A 1 94 ? 2.587 -3.014 -5.221 1.00 92.75 94 LEU A N 1
ATOM 722 C CA . LEU A 1 94 ? 2.112 -3.779 -6.374 1.00 92.75 94 LEU A CA 1
ATOM 723 C C . LEU A 1 94 ? 0.758 -4.423 -6.061 1.00 92.75 94 LEU A C 1
ATOM 725 O O . LEU A 1 94 ? -0.211 -4.184 -6.778 1.00 92.75 94 LEU A O 1
ATOM 729 N N . ILE A 1 95 ? 0.662 -5.138 -4.935 1.00 92.56 95 ILE A N 1
ATOM 730 C CA . ILE A 1 95 ? -0.588 -5.742 -4.453 1.00 92.56 95 ILE A CA 1
ATOM 731 C C . ILE A 1 95 ? -1.698 -4.689 -4.387 1.00 92.56 95 ILE A C 1
ATOM 733 O O . ILE A 1 95 ? -2.789 -4.897 -4.918 1.00 92.56 95 ILE A O 1
ATOM 737 N N . GLN A 1 96 ? -1.426 -3.531 -3.785 1.00 92.94 96 GLN A N 1
ATOM 738 C CA . GLN A 1 96 ? -2.416 -2.465 -3.667 1.00 92.94 96 GLN A CA 1
ATOM 739 C C . GLN A 1 96 ? -2.876 -1.927 -5.032 1.00 92.94 96 GLN A C 1
ATOM 741 O O . GLN A 1 96 ? -4.073 -1.722 -5.241 1.00 92.94 96 GLN A O 1
ATOM 746 N N .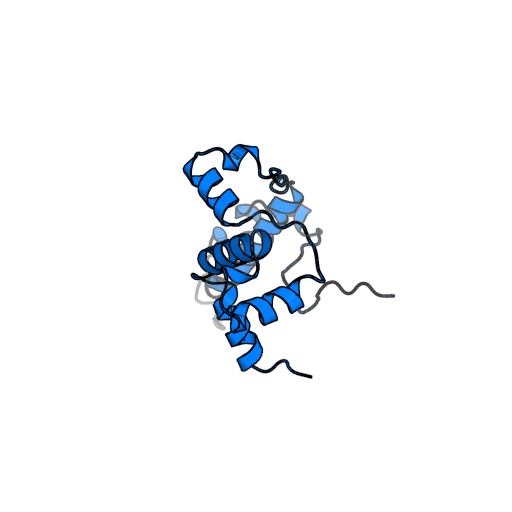 VAL A 1 97 ? -1.957 -1.719 -5.978 1.00 94.25 97 VAL A N 1
ATOM 747 C CA . VAL A 1 97 ? -2.291 -1.251 -7.332 1.00 94.25 97 VAL A CA 1
ATOM 748 C C . VAL A 1 97 ? -3.161 -2.276 -8.060 1.00 94.25 97 VAL A C 1
ATOM 750 O O . VAL A 1 97 ? -4.157 -1.885 -8.669 1.00 94.25 97 VAL A O 1
ATOM 753 N N . TYR A 1 98 ? -2.856 -3.571 -7.951 1.00 93.38 98 TYR A N 1
ATOM 754 C CA . TYR A 1 98 ? -3.684 -4.636 -8.527 1.00 93.38 98 TYR A CA 1
ATOM 755 C C . TYR A 1 98 ? -5.079 -4.687 -7.899 1.00 93.38 98 TYR A C 1
ATOM 757 O O . TYR A 1 98 ? -6.063 -4.835 -8.619 1.00 93.38 98 TYR A O 1
ATOM 765 N N . ARG A 1 99 ? -5.208 -4.475 -6.585 1.00 92.56 99 ARG A N 1
ATOM 766 C CA . ARG A 1 99 ? -6.527 -4.403 -5.930 1.00 92.56 99 ARG A CA 1
ATOM 767 C C . ARG A 1 99 ? -7.367 -3.235 -6.444 1.00 92.56 99 ARG A C 1
ATOM 769 O O . ARG A 1 99 ? -8.571 -3.380 -6.620 1.00 92.56 99 ARG A O 1
ATOM 776 N N . LEU A 1 100 ? -6.742 -2.086 -6.697 1.00 93.62 100 LEU A N 1
ATOM 777 C CA . LEU A 1 100 ? -7.444 -0.882 -7.147 1.00 93.62 100 LEU A CA 1
ATOM 778 C C . LEU A 1 100 ? -7.735 -0.879 -8.655 1.00 93.62 100 LEU A C 1
ATOM 780 O O . LEU A 1 100 ? -8.783 -0.396 -9.080 1.00 93.62 100 LEU A O 1
ATOM 784 N N . ARG A 1 101 ? -6.807 -1.377 -9.479 1.00 93.19 101 ARG A N 1
ATOM 785 C CA . ARG A 1 101 ? -6.833 -1.222 -10.947 1.00 93.19 101 ARG A CA 1
ATOM 786 C C . ARG A 1 101 ? -6.752 -2.529 -11.730 1.00 93.19 101 ARG A C 1
ATOM 788 O O . ARG A 1 101 ? -6.778 -2.483 -12.954 1.00 93.19 101 ARG A O 1
ATOM 795 N N . GLY A 1 102 ? -6.713 -3.685 -11.073 1.00 92.81 102 GLY A N 1
ATOM 796 C CA . GLY A 1 102 ? -6.650 -4.991 -11.742 1.00 92.81 102 GLY A CA 1
ATOM 797 C C . GLY A 1 102 ? -7.832 -5.250 -12.680 1.00 92.81 102 GLY A C 1
ATOM 798 O O . GLY A 1 102 ? -7.670 -5.896 -13.708 1.00 92.81 102 GLY A O 1
ATOM 799 N N . HIS A 1 103 ? -8.992 -4.645 -12.406 1.00 92.00 103 HIS A N 1
ATOM 800 C CA . HIS A 1 103 ? -10.157 -4.701 -13.294 1.00 92.00 103 HIS A CA 1
ATOM 801 C C . HIS A 1 103 ? -9.878 -4.166 -14.712 1.00 92.00 103 HIS A C 1
ATOM 803 O O . HIS A 1 103 ? -10.559 -4.560 -15.651 1.00 92.00 103 HIS A O 1
ATOM 809 N N . GLN A 1 104 ? -8.876 -3.295 -14.893 1.00 91.25 104 GLN A N 1
ATOM 810 C CA . GLN A 1 104 ? -8.518 -2.726 -16.200 1.00 91.25 104 GLN A CA 1
ATOM 811 C C . GLN A 1 104 ? -7.853 -3.741 -17.133 1.00 91.25 104 GLN A C 1
ATOM 813 O O . GLN A 1 104 ? -7.863 -3.548 -18.345 1.00 91.25 104 GLN A O 1
ATOM 818 N N . ILE A 1 105 ? -7.271 -4.802 -16.573 1.00 91.88 105 ILE A N 1
ATOM 819 C CA . ILE A 1 105 ? -6.585 -5.867 -17.314 1.00 91.88 105 ILE A CA 1
ATOM 820 C C . ILE A 1 105 ? -7.289 -7.222 -17.173 1.00 91.88 105 ILE A C 1
ATOM 822 O O . ILE A 1 105 ? -6.795 -8.219 -17.683 1.00 91.88 105 ILE A O 1
ATOM 826 N N . ALA A 1 106 ? -8.418 -7.272 -16.463 1.00 91.12 106 ALA A N 1
ATOM 827 C CA . ALA A 1 106 ? -9.170 -8.500 -16.266 1.00 91.12 106 ALA A CA 1
ATOM 828 C C . ALA A 1 106 ? -9.766 -8.989 -17.592 1.00 91.12 106 ALA A C 1
ATOM 830 O O . ALA A 1 106 ? -10.250 -8.189 -18.401 1.00 91.12 106 ALA A O 1
ATOM 831 N N . ASP A 1 107 ? -9.757 -10.303 -17.796 1.00 89.81 107 ASP A N 1
ATOM 832 C CA . ASP A 1 107 ? -10.386 -10.919 -18.956 1.00 89.81 107 ASP A CA 1
ATOM 833 C C . ASP A 1 107 ? -11.891 -11.091 -18.717 1.00 89.81 107 ASP A C 1
ATOM 835 O O . ASP A 1 107 ? -12.351 -12.057 -18.113 1.00 89.81 107 ASP A O 1
ATOM 839 N N . LEU A 1 108 ? -12.648 -10.067 -19.108 1.00 89.88 108 LEU A N 1
ATOM 840 C CA . LEU A 1 108 ? -14.104 -10.008 -18.954 1.00 89.88 108 LEU A CA 1
ATOM 841 C C . LEU A 1 108 ? -14.850 -10.083 -20.291 1.00 89.88 108 LEU A C 1
ATOM 843 O O . LEU A 1 108 ? -16.078 -10.071 -20.291 1.00 89.88 108 LEU A O 1
ATOM 847 N N . ASP A 1 109 ? -14.135 -10.061 -2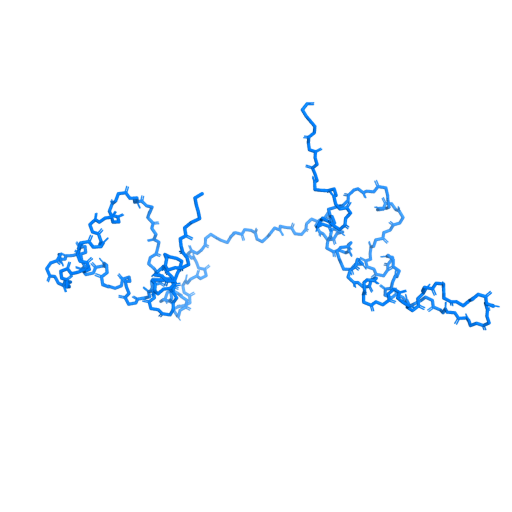1.419 1.00 91.50 109 ASP A N 1
ATOM 848 C CA . ASP A 1 109 ? -14.751 -9.991 -22.748 1.00 91.50 109 ASP A CA 1
ATOM 849 C C . ASP A 1 109 ? -14.613 -11.343 -23.461 1.00 91.50 109 ASP A C 1
ATOM 851 O O . ASP A 1 109 ? -13.564 -11.607 -24.046 1.00 91.50 109 ASP A O 1
ATOM 855 N N . PRO A 1 110 ? -15.657 -12.192 -23.460 1.00 91.12 110 PRO A N 1
ATOM 856 C CA . PRO A 1 110 ? -15.593 -13.511 -24.084 1.00 91.12 110 PRO A CA 1
ATOM 857 C C . PRO A 1 110 ? -15.464 -13.451 -25.613 1.00 91.12 110 PRO A C 1
ATOM 859 O O . PRO A 1 110 ? -15.157 -14.466 -26.233 1.00 91.12 110 PRO A O 1
ATOM 862 N N . LEU A 1 111 ? -15.720 -12.293 -26.230 1.00 92.31 111 LEU A N 1
ATOM 863 C CA . LEU A 1 111 ? -15.584 -12.094 -27.672 1.00 92.31 111 LEU A CA 1
ATOM 864 C C . LEU A 1 111 ? -14.215 -11.517 -28.059 1.00 92.31 111 LEU A C 1
ATOM 866 O O . LEU A 1 111 ? -13.885 -11.507 -29.242 1.00 92.31 111 LEU A O 1
ATOM 870 N N . GLY A 1 112 ? -13.427 -11.037 -27.090 1.00 88.56 112 GLY A N 1
ATOM 871 C CA . GLY A 1 112 ? -12.083 -10.503 -27.319 1.00 88.56 112 GLY A CA 1
ATOM 872 C C . GLY A 1 112 ? -12.034 -9.283 -28.244 1.00 88.56 112 GLY A C 1
ATOM 873 O O . GLY A 1 112 ? -11.029 -9.065 -28.915 1.00 88.56 112 GLY A O 1
ATOM 874 N N . LEU A 1 113 ? -13.110 -8.496 -28.315 1.00 89.94 113 LEU A N 1
ATOM 875 C CA . LEU A 1 113 ? -13.211 -7.351 -29.227 1.00 89.94 113 LEU A CA 1
ATOM 876 C C . LEU A 1 113 ? -12.496 -6.109 -28.684 1.00 89.94 113 LEU A C 1
ATOM 878 O O . LEU A 1 113 ? -12.157 -5.201 -29.440 1.00 89.94 113 LEU A O 1
ATOM 882 N N . THR A 1 114 ? -12.290 -6.047 -27.369 1.00 86.50 114 THR A N 1
ATOM 883 C CA . THR A 1 114 ? -11.679 -4.893 -26.704 1.00 86.50 114 THR A CA 1
ATOM 884 C C . THR A 1 114 ? -10.190 -5.114 -26.449 1.00 86.50 114 THR A C 1
ATOM 886 O O . THR A 1 114 ? -9.814 -5.933 -25.612 1.00 86.50 114 THR A O 1
ATOM 889 N N . GLU A 1 115 ? -9.329 -4.305 -27.069 1.00 83.88 115 GLU A N 1
ATOM 890 C CA . GLU A 1 115 ? -7.904 -4.275 -26.723 1.00 83.88 115 GLU A CA 1
ATOM 891 C C . GLU A 1 115 ? -7.675 -3.546 -25.388 1.00 83.88 115 GLU A C 1
ATOM 893 O O . GLU A 1 115 ? -7.762 -2.318 -25.286 1.00 83.88 115 GLU A O 1
ATOM 898 N N . ARG A 1 116 ? -7.356 -4.303 -24.332 1.00 83.75 116 ARG A N 1
ATOM 899 C CA . ARG A 1 116 ? -7.002 -3.753 -23.015 1.00 83.75 116 ARG A CA 1
ATOM 900 C C . ARG A 1 116 ? -5.488 -3.580 -22.902 1.00 83.75 116 ARG A C 1
ATOM 902 O O . ARG A 1 116 ? -4.747 -4.538 -22.699 1.00 83.75 116 ARG A O 1
ATOM 909 N N . ARG A 1 117 ? -5.004 -2.339 -22.992 1.00 84.69 117 ARG A N 1
ATOM 910 C CA . ARG A 1 117 ? -3.581 -2.026 -22.785 1.00 84.69 117 ARG A CA 1
ATOM 911 C C . ARG A 1 117 ? -3.240 -2.036 -21.298 1.00 84.69 117 ARG A C 1
ATOM 913 O O . ARG A 1 117 ? -3.804 -1.248 -20.545 1.00 84.69 117 ARG A O 1
ATOM 920 N N . MET A 1 118 ? -2.248 -2.834 -20.894 1.00 83.75 118 MET A N 1
ATOM 921 C CA . M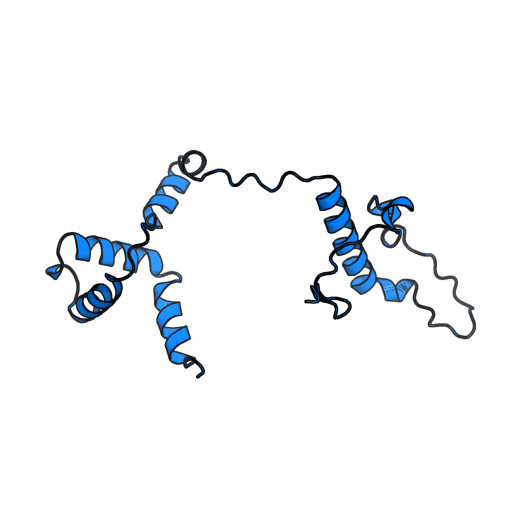ET A 1 118 ? -1.762 -2.829 -19.512 1.00 83.75 118 MET A CA 1
ATOM 922 C C . MET A 1 118 ? -1.105 -1.478 -19.151 1.00 83.75 118 MET A C 1
ATOM 924 O O . MET A 1 118 ? -0.098 -1.098 -19.764 1.00 83.75 118 MET A O 1
ATOM 928 N N . PRO A 1 119 ? -1.628 -0.754 -18.144 1.00 87.94 119 PRO A N 1
ATOM 929 C CA . PRO A 1 119 ? -0.995 0.447 -17.610 1.00 87.94 119 PRO A CA 1
ATOM 930 C C . PRO A 1 119 ? 0.413 0.169 -17.069 1.00 87.94 119 PRO A C 1
ATOM 932 O O . PRO A 1 119 ? 0.649 -0.853 -16.429 1.00 87.94 119 PRO A O 1
ATOM 935 N N . ALA A 1 120 ? 1.343 1.115 -17.242 1.00 88.25 120 ALA A N 1
ATOM 936 C CA . ALA A 1 120 ? 2.724 0.961 -16.768 1.00 88.25 120 ALA A CA 1
ATOM 937 C C . ALA A 1 120 ? 2.824 0.734 -15.248 1.00 88.25 120 ALA A C 1
ATOM 939 O O . ALA A 1 120 ? 3.669 -0.028 -14.804 1.00 88.25 120 ALA A O 1
ATOM 940 N N . VAL A 1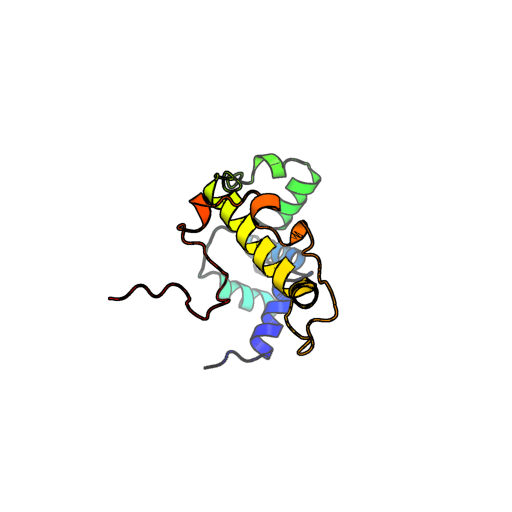 121 ? 1.918 1.327 -14.463 1.00 88.94 121 VAL A N 1
ATOM 941 C CA . VAL A 1 121 ? 1.897 1.205 -12.993 1.00 88.94 121 VAL A CA 1
ATOM 942 C C . VAL A 1 121 ? 1.632 -0.224 -12.490 1.00 88.94 121 VAL A C 1
ATOM 944 O O . VAL A 1 121 ? 1.947 -0.532 -11.347 1.00 88.94 121 VAL A O 1
ATOM 947 N N . LEU A 1 122 ? 1.053 -1.093 -13.328 1.00 88.81 122 LEU A N 1
ATOM 948 C CA . LEU A 1 122 ? 0.811 -2.507 -13.011 1.00 88.81 122 LEU A CA 1
ATOM 949 C C . LEU A 1 122 ? 2.020 -3.401 -13.338 1.00 88.81 122 LEU A C 1
ATOM 951 O O . LEU A 1 122 ? 2.016 -4.581 -12.989 1.00 88.81 122 LEU A O 1
ATOM 955 N N . LYS A 1 123 ? 3.055 -2.857 -13.992 1.00 90.00 123 LYS A N 1
ATOM 956 C CA . LYS A 1 123 ? 4.286 -3.591 -14.295 1.00 90.00 123 LYS A CA 1
ATOM 957 C C . LYS A 1 123 ? 5.185 -3.656 -13.056 1.00 90.00 123 LYS A C 1
ATOM 959 O O . LYS A 1 123 ? 5.468 -2.600 -12.486 1.00 90.00 123 LYS A O 1
ATOM 964 N N . PRO A 1 124 ? 5.690 -4.843 -12.677 1.00 90.06 124 PRO A N 1
ATOM 965 C CA . PRO A 1 124 ? 6.672 -4.986 -11.599 1.00 90.06 124 PRO A CA 1
ATOM 966 C C . PRO A 1 124 ? 7.912 -4.103 -11.810 1.00 90.06 124 PRO A C 1
ATOM 968 O O . PRO A 1 124 ? 8.336 -3.415 -10.880 1.00 90.06 124 PRO A O 1
ATOM 971 N N . ASP A 1 125 ? 8.389 -4.010 -13.057 1.00 90.44 125 ASP A N 1
ATOM 972 C CA . ASP A 1 125 ? 9.537 -3.181 -13.450 1.00 90.44 125 ASP A CA 1
ATOM 973 C C . ASP A 1 125 ? 9.382 -1.710 -13.044 1.00 90.44 125 ASP A C 1
ATOM 975 O O . ASP A 1 125 ? 10.344 -1.063 -12.631 1.00 90.44 125 ASP A O 1
ATOM 979 N N . TYR A 1 126 ? 8.158 -1.170 -13.117 1.00 89.62 126 TYR A N 1
ATOM 980 C CA . TYR A 1 126 ? 7.872 0.223 -12.761 1.00 89.62 126 TYR A CA 1
ATOM 981 C C . TYR A 1 126 ? 8.105 0.500 -11.268 1.00 89.62 126 TYR A C 1
ATOM 983 O O . TYR A 1 126 ? 8.419 1.623 -10.879 1.00 89.62 126 TYR A O 1
ATOM 991 N N . LEU A 1 127 ? 7.966 -0.524 -10.423 1.00 88.88 127 LEU A N 1
ATOM 992 C CA . LEU A 1 127 ? 8.231 -0.459 -8.985 1.00 88.88 127 LEU A CA 1
ATOM 993 C C . LEU A 1 127 ? 9.655 -0.909 -8.631 1.00 88.88 127 LEU A C 1
ATOM 995 O O . LEU A 1 127 ? 9.978 -1.024 -7.449 1.00 88.88 127 LEU A O 1
ATOM 999 N N . GLY A 1 128 ? 10.501 -1.150 -9.636 1.00 88.94 128 GLY A N 1
ATOM 1000 C CA . GLY A 1 128 ? 11.870 -1.613 -9.455 1.00 88.94 128 GLY A CA 1
ATOM 1001 C C . GLY A 1 128 ? 11.976 -3.087 -9.074 1.00 88.94 128 GLY A C 1
ATOM 1002 O O . GLY A 1 128 ? 13.024 -3.483 -8.573 1.00 88.94 128 GLY A O 1
ATOM 1003 N N . LEU A 1 129 ? 10.927 -3.893 -9.271 1.00 90.62 129 LEU A N 1
ATOM 1004 C CA . LEU A 1 129 ? 10.997 -5.352 -9.159 1.00 90.62 129 LEU A CA 1
ATOM 1005 C C . LEU A 1 129 ? 11.473 -5.910 -10.498 1.00 90.62 129 LEU A C 1
ATOM 1007 O O . LEU A 1 129 ? 10.893 -5.603 -11.532 1.00 90.62 129 LEU A O 1
ATOM 1011 N N . THR A 1 130 ? 12.540 -6.692 -10.467 1.00 90.50 130 THR A N 1
ATOM 1012 C CA . THR A 1 130 ? 13.152 -7.321 -11.640 1.00 90.50 130 THR A CA 1
ATOM 1013 C C . THR A 1 130 ? 12.782 -8.798 -11.702 1.00 90.50 130 THR A C 1
ATOM 1015 O O . THR A 1 130 ? 12.318 -9.359 -10.712 1.00 90.50 130 THR A O 1
ATOM 1018 N N . GLU A 1 131 ? 13.052 -9.458 -12.827 1.00 85.81 131 GLU A N 1
ATOM 1019 C CA . GLU A 1 131 ? 12.872 -10.913 -12.963 1.00 85.81 131 GLU A CA 1
ATOM 1020 C C . GLU A 1 131 ? 13.613 -11.710 -11.875 1.00 85.81 131 GLU A C 1
ATOM 1022 O O . GLU A 1 131 ? 13.087 -12.689 -11.360 1.00 85.81 131 GLU A O 1
ATOM 1027 N N . ALA A 1 132 ? 14.785 -11.243 -11.428 1.00 86.88 132 ALA A N 1
ATOM 1028 C CA . ALA A 1 132 ? 15.522 -11.886 -10.337 1.00 86.88 132 ALA A CA 1
ATOM 1029 C C . ALA A 1 132 ? 14.776 -11.852 -8.988 1.00 86.88 132 ALA A C 1
ATOM 1031 O O . ALA A 1 132 ? 15.015 -12.692 -8.122 1.00 86.88 132 ALA A O 1
ATOM 1032 N N . ASP A 1 133 ? 13.867 -10.891 -8.795 1.00 87.62 133 ASP A N 1
ATOM 1033 C CA . ASP A 1 133 ? 13.063 -10.790 -7.578 1.00 87.62 133 ASP A CA 1
ATOM 1034 C C . ASP A 1 133 ? 11.869 -11.769 -7.595 1.00 87.62 133 ASP A C 1
ATOM 1036 O O . ASP A 1 133 ? 11.286 -12.014 -6.541 1.00 87.62 133 ASP A O 1
ATOM 1040 N N . MET A 1 134 ? 11.513 -12.364 -8.743 1.00 85.88 134 MET A N 1
ATOM 1041 C CA . MET A 1 134 ? 10.354 -13.268 -8.866 1.00 85.88 134 MET A CA 1
ATOM 1042 C C . MET A 1 134 ? 10.540 -14.589 -8.112 1.00 85.88 134 MET A C 1
ATOM 1044 O O . MET A 1 134 ? 9.569 -15.151 -7.608 1.00 85.88 134 MET A O 1
ATOM 1048 N N . ASP A 1 135 ? 11.787 -15.040 -7.966 1.00 87.19 135 ASP A N 1
ATOM 1049 C CA . ASP A 1 135 ? 12.144 -16.223 -7.175 1.00 87.19 135 ASP A CA 1
ATOM 1050 C C . ASP A 1 135 ? 12.355 -15.903 -5.681 1.00 87.19 135 ASP A C 1
ATOM 1052 O O . ASP A 1 135 ? 12.632 -16.791 -4.867 1.00 87.19 135 ASP A O 1
ATOM 1056 N N . THR A 1 136 ? 12.223 -14.631 -5.286 1.00 87.62 136 THR A N 1
ATOM 1057 C CA . THR A 1 136 ? 12.401 -14.190 -3.900 1.00 87.62 136 THR A CA 1
ATOM 1058 C C . THR A 1 136 ? 11.084 -14.250 -3.129 1.00 87.62 136 THR A C 1
ATOM 1060 O O . THR A 1 136 ? 10.016 -13.886 -3.618 1.00 87.62 136 THR A O 1
ATOM 1063 N N . ARG A 1 137 ? 11.150 -14.692 -1.869 1.00 87.06 137 ARG A N 1
ATOM 1064 C CA . ARG A 1 137 ? 9.984 -14.727 -0.977 1.00 87.06 137 ARG A CA 1
ATOM 1065 C C . ARG A 1 137 ? 9.787 -13.378 -0.295 1.00 87.06 137 ARG A C 1
ATOM 1067 O O . ARG A 1 137 ? 10.708 -12.862 0.332 1.00 87.06 137 ARG A O 1
ATOM 1074 N N . PHE A 1 138 ? 8.560 -12.870 -0.352 1.00 88.50 138 PHE A N 1
ATOM 1075 C CA . PHE A 1 138 ? 8.144 -11.635 0.310 1.00 88.50 138 PHE A CA 1
ATOM 1076 C C . PHE A 1 138 ? 6.943 -11.881 1.219 1.00 88.50 138 PHE A C 1
ATOM 1078 O O . PHE A 1 138 ? 6.108 -12.748 0.958 1.00 88.50 138 PHE A O 1
ATOM 1085 N N . TYR A 1 139 ? 6.830 -11.082 2.275 1.00 85.81 139 TYR A N 1
ATOM 1086 C CA . TYR A 1 139 ? 5.682 -11.118 3.174 1.00 85.81 139 TYR A CA 1
ATOM 1087 C C . TYR A 1 139 ? 4.496 -10.368 2.548 1.00 85.81 139 TYR A C 1
ATOM 1089 O O . TYR A 1 139 ? 4.629 -9.216 2.147 1.00 85.81 139 TYR A O 1
ATOM 1097 N N . THR A 1 140 ? 3.316 -10.977 2.458 1.00 84.81 140 THR A N 1
ATOM 1098 C CA . THR A 1 140 ? 2.150 -10.364 1.782 1.00 84.81 140 THR A CA 1
ATOM 1099 C C . THR A 1 140 ? 1.071 -9.861 2.741 1.00 84.81 140 THR A C 1
ATOM 1101 O O . THR A 1 140 ? -0.024 -9.513 2.301 1.00 84.81 140 THR A O 1
ATOM 1104 N N . GLY A 1 141 ? 1.356 -9.791 4.047 1.00 78.25 141 GLY A N 1
ATOM 1105 C CA . GLY A 1 141 ? 0.396 -9.291 5.039 1.00 78.25 141 GLY A CA 1
ATOM 1106 C C . GLY A 1 141 ? -0.844 -10.174 5.185 1.00 78.25 141 GLY A C 1
ATOM 1107 O O . GLY A 1 141 ? -1.939 -9.647 5.363 1.00 78.25 141 GLY A O 1
ATOM 1108 N N . GLY A 1 142 ? -0.689 -11.492 5.022 1.00 78.38 142 GLY A N 1
ATOM 1109 C CA . GLY A 1 142 ? -1.785 -12.459 5.138 1.00 78.38 142 GLY A CA 1
ATOM 1110 C C . GLY A 1 142 ? -2.703 -12.554 3.910 1.00 78.38 142 GLY A C 1
ATOM 1111 O O . GLY A 1 142 ? -3.723 -13.236 3.972 1.00 78.38 142 GLY A O 1
ATOM 1112 N N . LEU A 1 143 ? -2.361 -11.921 2.775 1.00 72.00 143 LEU A N 1
ATOM 1113 C CA . LEU A 1 143 ? -3.196 -11.906 1.558 1.00 72.00 143 LEU A CA 1
ATOM 1114 C C . LEU A 1 143 ? -3.599 -13.312 1.069 1.00 72.00 143 LEU A C 1
ATOM 1116 O O . LEU A 1 143 ? -4.691 -13.482 0.534 1.00 72.00 143 LEU A O 1
ATOM 1120 N N . ALA A 1 144 ? -2.726 -14.304 1.249 1.00 62.91 144 ALA A N 1
ATOM 1121 C CA . ALA A 1 144 ? -2.933 -15.681 0.800 1.00 62.91 144 ALA A CA 1
ATOM 1122 C C . ALA A 1 144 ? 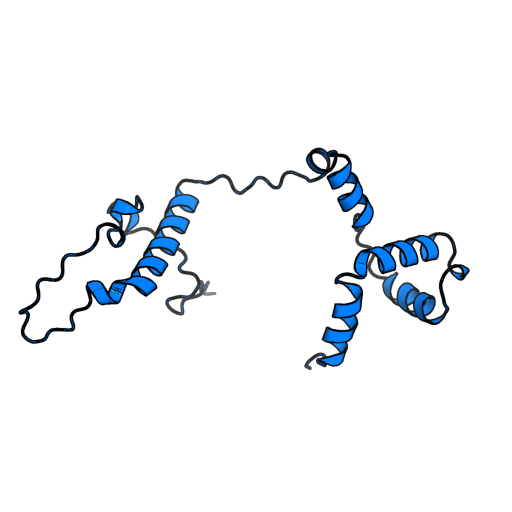-3.299 -16.659 1.938 1.00 62.91 144 ALA A C 1
ATOM 1124 O O . ALA A 1 144 ? -3.245 -17.869 1.742 1.00 62.91 144 ALA A O 1
ATOM 1125 N N . GLY A 1 145 ? -3.634 -16.165 3.137 1.00 60.41 145 GLY A N 1
ATOM 1126 C CA . GLY A 1 145 ? -3.976 -17.009 4.292 1.00 60.41 145 GLY A CA 1
ATOM 1127 C C . GLY A 1 145 ? -2.809 -17.812 4.885 1.00 60.41 145 GLY A C 1
ATOM 1128 O O . GLY A 1 145 ? -3.001 -18.550 5.846 1.00 60.41 145 GLY A O 1
ATOM 1129 N N . CYS A 1 146 ? -1.598 -17.668 4.345 1.00 51.66 146 CYS A N 1
ATOM 1130 C CA . CYS A 1 146 ? -0.377 -18.246 4.888 1.00 51.66 146 CYS A CA 1
ATOM 1131 C C . CYS A 1 146 ? 0.363 -17.200 5.735 1.00 51.66 146 CYS A C 1
ATOM 1133 O O . CYS A 1 146 ? 1.285 -16.529 5.268 1.00 51.66 146 CYS A O 1
ATOM 1135 N N . ASP A 1 147 ? -0.062 -17.051 6.986 1.00 54.94 147 ASP A N 1
ATOM 1136 C CA . ASP A 1 147 ? 0.771 -16.437 8.015 1.00 54.94 147 ASP A CA 1
ATOM 1137 C C . ASP A 1 147 ? 1.824 -17.468 8.418 1.00 54.94 147 ASP A C 1
ATOM 1139 O O . ASP A 1 147 ? 1.522 -18.405 9.148 1.00 54.94 147 ASP A O 1
ATOM 1143 N N . ASP A 1 148 ? 3.017 -17.342 7.836 1.00 53.81 148 ASP A N 1
ATOM 1144 C CA . ASP A 1 148 ? 4.300 -17.841 8.348 1.00 53.81 148 ASP A CA 1
ATOM 1145 C C . ASP A 1 148 ? 4.198 -19.025 9.338 1.00 53.81 148 ASP A C 1
ATOM 1147 O O . ASP A 1 148 ? 4.472 -18.904 10.535 1.00 53.81 148 ASP A O 1
ATOM 1151 N N . GLN A 1 149 ? 3.744 -20.191 8.861 1.00 37.25 149 GLN A N 1
ATOM 1152 C CA . GLN A 1 149 ? 3.709 -21.390 9.693 1.00 37.25 149 GLN A CA 1
ATOM 1153 C C . GLN A 1 149 ? 5.119 -21.974 9.770 1.00 37.25 149 GLN A C 1
ATOM 1155 O O . GLN A 1 149 ? 5.578 -22.694 8.882 1.00 37.25 149 GLN A O 1
ATOM 1160 N N . ARG A 1 150 ? 5.804 -21.690 10.879 1.00 32.50 150 ARG A N 1
ATOM 1161 C CA . ARG A 1 150 ? 6.923 -22.509 11.346 1.00 32.50 150 ARG A CA 1
ATOM 1162 C C . ARG A 1 150 ? 6.356 -23.870 11.769 1.00 32.50 150 ARG A C 1
ATOM 1164 O O . ARG A 1 150 ? 5.600 -23.940 12.736 1.00 32.50 150 ARG A O 1
ATOM 1171 N N . LEU A 1 151 ? 6.679 -24.931 11.029 1.00 25.17 151 LEU A N 1
ATOM 1172 C CA . LEU A 1 151 ? 6.364 -26.305 11.434 1.00 25.17 151 LEU A CA 1
ATOM 1173 C C . LEU A 1 151 ? 7.304 -26.759 12.578 1.00 25.17 151 LEU A C 1
ATOM 1175 O O . LEU A 1 151 ? 8.476 -26.369 12.556 1.00 25.17 151 LEU A O 1
ATOM 1179 N N . PRO A 1 152 ? 6.800 -27.530 13.565 1.00 40.03 152 PRO A N 1
ATOM 1180 C CA . PRO A 1 152 ? 7.603 -28.217 14.581 1.00 40.03 152 PRO A CA 1
ATOM 1181 C C . PRO A 1 152 ? 8.507 -29.311 13.999 1.00 40.03 152 PRO A C 1
ATOM 1183 O O . PRO A 1 152 ? 8.177 -29.848 12.916 1.00 40.03 152 PRO A O 1
#

Foldseek 3Di:
DDDDVVVVVVVCVCPPPCVLVLLVLLVVCVVPVVVHDPVVSVVVVVVVPDDDPDDRVVVCVVCVVVVNNVVPDPPPPPPPPDVLNLLLVLVQQLVVCCVVCVVLVDDPDPVPPDDRDDDPSNDSVSSVRDPVCVPPDYDHPCPPVDDDDDDD

Radius of gyration: 26.9 Å; Cα contacts (8 Å, |Δi|>4): 61; chains: 1; bounding box: 36×52×81 Å